Protein AF-A0A8I2KS37-F1 (afdb_monomer)

Solvent-accessible surface area (backbone atoms only — not comparable to full-atom values): 6724 Å² total; per-residue (Å²): 130,86,80,79,74,50,76,66,56,54,49,55,52,53,52,49,43,65,72,65,73,52,54,70,66,59,50,20,61,78,67,74,45,58,62,70,57,50,53,54,53,50,55,56,49,51,65,67,73,42,76,88,69,76,92,61,94,70,77,77,79,69,76,77,74,70,74,82,74,81,70,73,68,62,45,78,48,79,56,94,95,46,76,48,81,37,59,68,81,61,55,68,67,60,50,51,51,52,54,64,74,73,108

Structure (mmCIF, N/CA/C/O backbone):
data_AF-A0A8I2KS37-F1
#
_entry.id   AF-A0A8I2KS37-F1
#
loop_
_atom_site.group_PDB
_atom_site.id
_atom_site.type_symbol
_atom_site.label_atom_id
_atom_site.label_alt_id
_atom_site.label_comp_id
_atom_site.label_asym_id
_atom_site.label_entity_id
_atom_site.label_seq_id
_atom_site.pdbx_PDB_ins_code
_atom_site.Cartn_x
_atom_site.Cartn_y
_atom_site.Cartn_z
_atom_site.occupancy
_atom_site.B_iso_or_equiv
_atom_site.auth_seq_id
_atom_site.auth_comp_id
_atom_site.auth_asym_id
_atom_site.auth_atom_id
_atom_site.pdbx_PDB_model_num
ATOM 1 N N . MET A 1 1 ? 35.138 9.381 -37.027 1.00 41.75 1 MET A N 1
ATOM 2 C CA . MET A 1 1 ? 35.663 9.269 -35.646 1.00 41.75 1 MET A CA 1
ATOM 3 C C . MET A 1 1 ? 34.531 8.831 -34.726 1.00 41.75 1 MET A C 1
ATOM 5 O O . MET A 1 1 ? 33.498 9.498 -34.750 1.00 41.75 1 MET A O 1
ATOM 9 N N . PRO A 1 2 ? 34.641 7.724 -33.969 1.00 50.81 2 PRO A N 1
ATOM 10 C CA . PRO A 1 2 ? 33.586 7.340 -33.042 1.00 50.81 2 PRO A CA 1
ATOM 11 C C . PRO A 1 2 ? 33.544 8.390 -31.930 1.00 50.81 2 PRO A C 1
ATOM 13 O O . PRO A 1 2 ? 34.530 8.591 -31.224 1.00 50.81 2 PRO A O 1
ATOM 16 N N . LYS A 1 3 ? 32.427 9.114 -31.813 1.00 58.53 3 LYS A N 1
ATOM 17 C CA . LYS A 1 3 ? 32.222 10.123 -30.767 1.00 58.53 3 LYS A CA 1
ATOM 18 C C . LYS A 1 3 ? 32.211 9.406 -29.416 1.00 58.53 3 LYS A C 1
ATOM 20 O O . LYS A 1 3 ? 31.179 8.866 -29.016 1.00 58.53 3 LYS A O 1
ATOM 25 N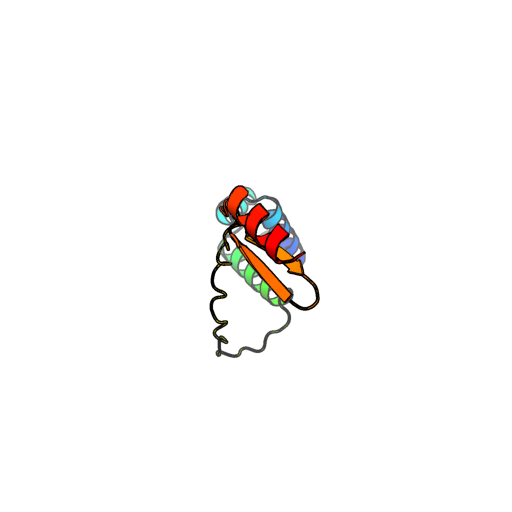 N . HIS A 1 4 ? 33.361 9.360 -28.745 1.00 62.47 4 HIS A N 1
ATOM 26 C CA . HIS A 1 4 ? 33.471 8.839 -27.389 1.00 62.47 4 HIS A CA 1
ATOM 27 C C . HIS A 1 4 ? 32.544 9.653 -26.487 1.00 62.47 4 HIS A C 1
ATOM 29 O O . HIS A 1 4 ? 32.757 10.840 -26.259 1.00 62.47 4 HIS A O 1
ATOM 35 N N . LYS A 1 5 ? 31.472 9.018 -26.013 1.00 70.62 5 LYS A N 1
ATOM 36 C CA . LYS A 1 5 ? 30.542 9.648 -25.081 1.00 70.62 5 LYS A CA 1
ATOM 37 C C . LYS A 1 5 ? 31.162 9.642 -23.691 1.00 70.62 5 LYS A C 1
ATOM 39 O O . LYS A 1 5 ? 31.468 8.579 -23.146 1.00 70.62 5 LYS A O 1
ATOM 44 N N . THR A 1 6 ? 31.341 10.825 -23.118 1.00 77.25 6 THR A N 1
ATOM 45 C CA . THR A 1 6 ? 31.853 11.003 -21.755 1.00 77.25 6 THR A CA 1
ATOM 46 C C . THR A 1 6 ? 30.880 10.410 -20.733 1.00 77.25 6 THR A C 1
ATOM 48 O O . THR A 1 6 ? 29.682 10.277 -20.987 1.00 77.25 6 THR A O 1
ATOM 51 N N . ALA A 1 7 ? 31.369 10.074 -19.539 1.00 71.62 7 ALA A N 1
ATOM 52 C CA . ALA A 1 7 ? 30.542 9.519 -18.466 1.00 71.62 7 ALA A CA 1
ATOM 53 C C . ALA A 1 7 ? 29.317 10.392 -18.109 1.00 71.62 7 ALA A C 1
ATOM 55 O O . ALA A 1 7 ? 28.263 9.840 -17.804 1.00 71.62 7 ALA A O 1
ATOM 56 N N . GLN A 1 8 ? 29.429 11.725 -18.192 1.00 76.62 8 GLN A N 1
ATOM 57 C CA . GLN A 1 8 ? 28.293 12.639 -18.007 1.00 76.62 8 GLN A CA 1
ATOM 58 C C . GLN A 1 8 ? 27.239 12.518 -19.114 1.00 76.62 8 GLN A C 1
ATOM 60 O O . GLN A 1 8 ? 26.054 12.504 -18.813 1.00 76.62 8 GLN A O 1
ATOM 65 N N . GLN A 1 9 ? 27.639 12.360 -20.380 1.00 81.94 9 GLN A N 1
ATOM 66 C CA . GLN A 1 9 ? 26.673 12.157 -21.466 1.00 81.94 9 GLN A CA 1
ATOM 67 C C . GLN A 1 9 ? 25.863 10.877 -21.265 1.00 81.94 9 GLN A C 1
ATOM 69 O O . GLN A 1 9 ? 24.656 10.870 -21.482 1.00 81.94 9 GLN A O 1
ATOM 74 N N . TRP A 1 10 ? 26.508 9.800 -20.816 1.00 85.50 10 TRP A N 1
ATOM 75 C CA . TRP A 1 10 ? 25.803 8.562 -20.493 1.00 85.50 10 TRP A CA 1
ATOM 76 C C . TRP A 1 10 ? 24.819 8.729 -19.340 1.00 85.50 10 TRP A C 1
ATOM 78 O O . TRP A 1 10 ? 23.732 8.168 -19.400 1.00 85.50 10 TRP A O 1
ATOM 88 N N . PHE A 1 11 ? 25.174 9.512 -18.322 1.00 83.12 11 PHE A N 1
ATOM 89 C CA . PHE A 1 11 ? 24.273 9.832 -17.218 1.00 83.12 11 PHE A CA 1
ATOM 90 C C . PHE A 1 11 ? 22.998 10.515 -17.723 1.00 83.12 11 PHE A C 1
ATOM 92 O O . PHE A 1 11 ? 21.899 10.027 -17.475 1.00 83.12 11 PHE A O 1
ATOM 99 N N . THR A 1 12 ? 23.159 11.573 -18.516 1.00 85.12 12 THR A N 1
ATOM 100 C CA . THR A 1 12 ? 22.043 12.312 -19.110 1.00 85.12 12 THR A CA 1
ATOM 101 C C . THR A 1 12 ? 21.169 11.423 -20.000 1.00 85.12 12 THR A C 1
ATOM 103 O O . THR A 1 12 ? 19.949 11.506 -19.927 1.00 85.12 12 THR A O 1
ATOM 106 N N . LEU A 1 13 ? 21.764 10.518 -20.784 1.00 87.06 13 LEU A N 1
ATOM 107 C CA . LEU A 1 13 ? 21.015 9.557 -21.605 1.00 87.06 13 LEU A CA 1
ATOM 108 C C . LEU A 1 13 ? 20.225 8.542 -20.766 1.00 87.06 13 LEU A C 1
ATOM 110 O O . LEU A 1 13 ? 19.117 8.175 -21.142 1.00 87.06 13 LEU A O 1
ATOM 114 N N . ILE A 1 14 ? 20.771 8.088 -19.635 1.00 87.12 14 ILE A N 1
ATOM 115 C CA . ILE A 1 14 ? 20.080 7.157 -18.728 1.00 87.12 14 ILE A CA 1
ATOM 116 C C . ILE A 1 14 ? 18.888 7.845 -18.053 1.00 87.12 14 ILE A C 1
ATOM 118 O O . ILE A 1 14 ? 17.828 7.236 -17.927 1.00 87.12 14 ILE A O 1
ATOM 122 N N . GLU A 1 15 ? 19.036 9.105 -17.638 1.00 86.94 15 GLU A N 1
ATOM 123 C CA . GLU A 1 15 ? 17.925 9.874 -17.064 1.00 86.94 15 GLU A CA 1
ATOM 124 C C . GLU A 1 15 ? 16.854 10.192 -18.110 1.00 86.94 15 GLU A C 1
ATOM 126 O O . GLU A 1 15 ? 15.671 10.007 -17.838 1.00 86.94 15 GLU A O 1
ATOM 131 N N . GLN A 1 16 ? 17.249 10.560 -19.333 1.00 86.62 16 GLN A N 1
ATOM 132 C CA . GLN A 1 1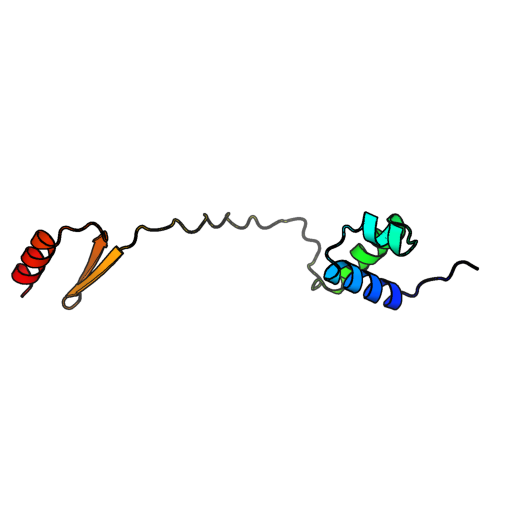6 ? 16.313 10.730 -20.446 1.00 86.62 16 GLN A CA 1
ATOM 133 C C . GLN A 1 16 ? 15.553 9.438 -20.749 1.00 86.62 16 GLN A C 1
ATOM 135 O O . GLN A 1 16 ? 14.335 9.484 -20.882 1.00 86.62 16 GLN A O 1
ATOM 140 N N . GLN A 1 17 ? 16.223 8.280 -20.789 1.00 86.38 17 GLN A N 1
ATOM 141 C CA . GLN A 1 17 ? 15.547 6.994 -20.988 1.00 86.38 17 GLN A CA 1
ATOM 142 C C . GLN A 1 17 ? 14.523 6.710 -19.882 1.00 86.38 17 GLN A C 1
ATOM 144 O O . GLN A 1 17 ? 13.424 6.250 -20.181 1.00 86.38 17 GLN A O 1
ATOM 149 N N . ALA A 1 18 ? 14.853 7.015 -18.623 1.00 84.00 18 ALA A N 1
ATOM 150 C CA . ALA A 1 18 ? 13.930 6.839 -17.503 1.00 84.00 18 ALA A CA 1
ATOM 151 C C . ALA A 1 18 ? 12.700 7.757 -17.610 1.00 84.00 18 ALA A C 1
ATOM 153 O O . ALA A 1 18 ? 11.587 7.308 -17.352 1.00 84.00 18 ALA A O 1
ATOM 154 N N . LEU A 1 19 ? 12.890 9.012 -18.028 1.00 85.06 19 LEU A N 1
ATOM 155 C CA . LEU A 1 19 ? 11.796 9.970 -18.230 1.00 85.06 19 LEU A CA 1
ATOM 156 C C . LEU A 1 19 ? 10.933 9.641 -19.452 1.00 85.06 19 LEU A C 1
ATOM 158 O O . LEU A 1 19 ? 9.739 9.917 -19.452 1.00 85.06 19 LEU A O 1
ATOM 162 N N . SER A 1 20 ? 11.529 9.047 -20.485 1.00 83.12 20 SER A N 1
ATOM 163 C CA . SER A 1 20 ? 10.833 8.755 -21.741 1.00 83.12 20 SER A CA 1
ATOM 164 C C . SER A 1 20 ? 9.856 7.581 -21.624 1.00 83.12 20 SER A C 1
ATOM 166 O O . SER A 1 20 ? 9.026 7.402 -22.507 1.00 83.12 20 SER A O 1
ATOM 168 N N . GLY A 1 21 ? 9.97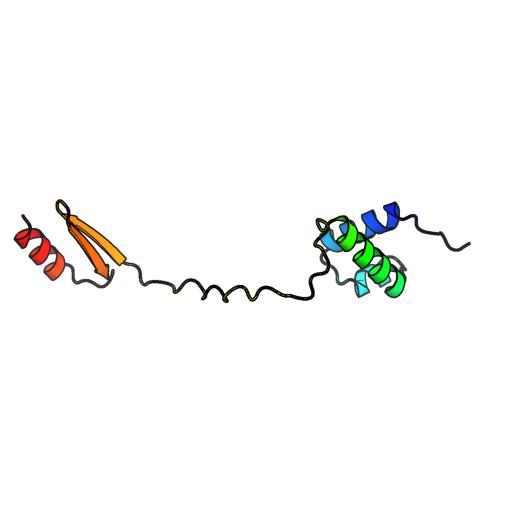8 6.732 -20.595 1.00 80.25 21 GLY A N 1
ATOM 169 C CA . GLY A 1 21 ? 9.130 5.542 -20.414 1.00 80.25 21 GLY A CA 1
ATOM 170 C C . GLY A 1 21 ? 9.320 4.439 -21.471 1.00 80.25 21 GLY A C 1
ATOM 171 O O . GLY A 1 21 ? 8.688 3.390 -21.385 1.00 80.25 21 GLY A O 1
ATOM 172 N N . LEU A 1 22 ? 10.201 4.656 -22.451 1.00 83.00 22 LEU A N 1
ATOM 173 C CA . LEU A 1 22 ? 10.530 3.725 -23.530 1.00 83.00 22 LEU A CA 1
ATOM 174 C C . LEU A 1 22 ? 11.385 2.563 -23.020 1.00 83.00 22 LEU A C 1
ATOM 176 O O . LEU A 1 22 ? 12.186 2.715 -22.089 1.00 83.00 22 LEU A O 1
ATOM 180 N N . SER A 1 23 ? 11.277 1.40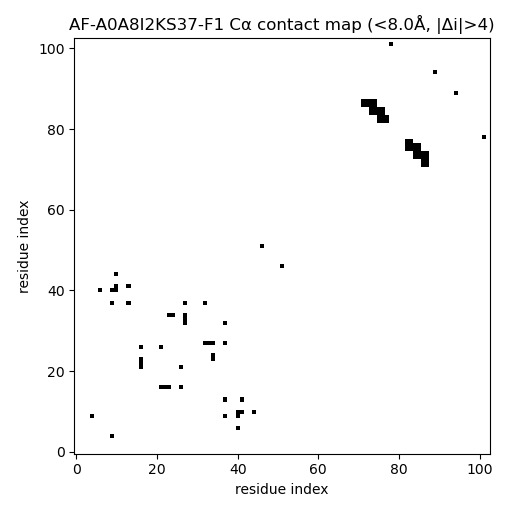4 -23.674 1.00 84.38 23 SER A N 1
ATOM 181 C CA . SER A 1 23 ? 12.168 0.283 -23.387 1.00 84.38 23 SER A CA 1
ATOM 182 C C . SER A 1 23 ? 13.622 0.656 -23.716 1.00 84.38 23 SER A C 1
ATOM 184 O O . SER A 1 23 ? 13.905 1.482 -24.585 1.00 84.38 23 SER A O 1
ATOM 186 N N . VAL A 1 24 ? 14.580 0.047 -23.011 1.00 83.56 24 VAL A N 1
ATOM 187 C CA . VAL A 1 24 ? 16.013 0.316 -23.233 1.00 83.56 24 VAL A CA 1
ATOM 188 C C . VAL A 1 24 ? 16.419 0.019 -24.676 1.00 83.56 24 VAL A C 1
ATOM 190 O O . VAL A 1 24 ? 17.257 0.724 -25.232 1.00 83.56 24 VAL A O 1
ATOM 193 N N . THR A 1 25 ? 15.839 -1.019 -25.274 1.00 84.00 25 THR A N 1
ATOM 194 C CA . THR A 1 25 ? 16.108 -1.416 -26.655 1.00 84.00 25 THR A CA 1
ATOM 195 C C . THR A 1 25 ? 15.606 -0.372 -27.640 1.00 84.00 25 THR A C 1
ATOM 197 O O . THR A 1 25 ? 16.382 0.032 -28.504 1.00 84.00 25 THR A O 1
ATOM 200 N N . ASP A 1 26 ? 14.385 0.134 -27.456 1.00 85.06 26 ASP A N 1
ATOM 201 C CA . ASP A 1 26 ? 13.804 1.151 -28.343 1.00 85.06 26 ASP A CA 1
ATOM 202 C C . ASP A 1 26 ? 14.576 2.467 -28.230 1.00 85.06 26 ASP A C 1
ATOM 204 O O . ASP A 1 26 ? 14.974 3.059 -29.233 1.00 85.06 26 ASP A O 1
ATOM 208 N N . PHE A 1 27 ? 14.916 2.868 -27.002 1.00 88.56 27 PHE A N 1
ATOM 209 C CA . PHE A 1 27 ? 15.731 4.054 -26.755 1.00 88.56 27 PHE A CA 1
ATOM 210 C C . PHE A 1 27 ? 17.130 3.935 -27.383 1.00 88.56 27 PHE A C 1
ATOM 212 O O . PHE A 1 27 ? 17.637 4.880 -27.990 1.00 88.56 27 PHE A O 1
ATOM 219 N N . CYS A 1 28 ? 17.770 2.765 -27.281 1.00 86.81 28 CYS A N 1
ATOM 220 C CA . CYS A 1 28 ? 19.074 2.541 -27.906 1.00 86.81 28 CYS A CA 1
ATOM 221 C C . CYS A 1 28 ? 18.996 2.589 -29.435 1.00 86.81 28 CYS A C 1
ATOM 223 O O . CYS A 1 28 ? 19.903 3.141 -30.058 1.00 86.81 28 CYS A O 1
ATOM 225 N N . GLN A 1 29 ? 17.926 2.065 -30.036 1.00 84.88 29 GLN A N 1
ATOM 226 C CA . GLN A 1 29 ? 17.712 2.130 -31.482 1.00 84.88 29 GLN A CA 1
ATOM 227 C C . GLN A 1 29 ? 17.509 3.574 -31.956 1.00 84.88 29 GLN A C 1
ATOM 229 O O . GLN A 1 29 ? 18.205 4.013 -32.870 1.00 84.88 29 GLN A O 1
ATOM 234 N N . GLN A 1 30 ? 16.645 4.344 -31.290 1.00 85.38 30 GLN A N 1
ATOM 235 C CA . GLN A 1 30 ? 16.362 5.739 -31.655 1.00 85.38 30 GLN A CA 1
ATOM 236 C C . GLN A 1 30 ? 17.584 6.657 -31.521 1.00 85.38 30 GLN A C 1
ATOM 238 O O . GLN A 1 30 ? 17.802 7.538 -32.349 1.00 85.38 30 GLN A O 1
ATOM 243 N N . HIS A 1 31 ? 18.412 6.440 -30.497 1.00 82.88 31 HIS A N 1
ATOM 244 C CA . HIS A 1 31 ? 19.605 7.252 -30.242 1.00 82.88 31 HIS A CA 1
ATOM 245 C C . HIS A 1 31 ? 20.886 6.678 -30.875 1.00 82.88 31 HIS A C 1
ATOM 247 O O . HIS A 1 31 ? 21.983 7.190 -30.618 1.00 82.88 31 HIS A O 1
ATOM 253 N N . ASN A 1 32 ? 20.762 5.624 -31.694 1.00 81.50 32 ASN A N 1
ATOM 254 C CA . ASN A 1 32 ? 21.861 4.924 -32.362 1.00 81.50 32 ASN A CA 1
ATOM 255 C C . ASN A 1 32 ? 22.990 4.526 -31.383 1.00 81.50 32 ASN A C 1
ATOM 257 O O . ASN A 1 32 ? 24.185 4.741 -31.626 1.00 81.50 32 ASN A O 1
ATOM 261 N N . LEU A 1 33 ? 22.590 3.996 -30.225 1.00 83.94 33 LEU A N 1
ATOM 262 C CA . LEU A 1 33 ? 23.460 3.556 -29.140 1.00 83.94 33 LEU A CA 1
ATOM 263 C C . LEU A 1 33 ? 23.617 2.038 -29.168 1.00 83.94 33 LEU A C 1
ATOM 265 O O . LEU A 1 33 ? 22.676 1.296 -29.430 1.00 83.94 33 LEU A O 1
ATOM 269 N N . SER A 1 34 ? 24.806 1.558 -28.801 1.00 84.31 34 SER A N 1
ATOM 270 C CA . SER A 1 34 ? 24.979 0.134 -28.529 1.00 84.31 34 SER A CA 1
ATOM 271 C C . SER A 1 34 ? 24.293 -0.232 -27.216 1.00 84.31 34 SER A C 1
ATOM 273 O O . SER A 1 34 ? 24.667 0.271 -26.150 1.00 84.31 34 SER A O 1
ATOM 275 N N . THR A 1 35 ? 23.358 -1.176 -27.281 1.00 83.62 35 THR A N 1
ATOM 276 C CA . THR A 1 35 ? 22.652 -1.736 -26.122 1.00 83.62 35 THR A CA 1
ATOM 277 C C . THR A 1 35 ? 23.628 -2.258 -25.059 1.00 83.62 35 THR A C 1
ATOM 279 O O . THR A 1 35 ? 23.437 -2.037 -23.863 1.00 83.62 35 THR A O 1
ATOM 282 N N . LYS A 1 36 ? 24.742 -2.873 -25.485 1.00 83.75 36 LYS A N 1
ATOM 283 C CA . LYS A 1 36 ? 25.794 -3.386 -24.590 1.00 83.75 36 LYS A CA 1
ATOM 284 C C . LYS A 1 36 ? 26.467 -2.263 -23.797 1.00 83.75 36 LYS A C 1
ATOM 286 O O . LYS A 1 36 ? 26.637 -2.374 -22.583 1.00 83.75 36 LYS A O 1
ATOM 291 N N . SER A 1 37 ? 26.821 -1.168 -24.471 1.00 82.88 37 SER A N 1
ATOM 292 C CA . SER A 1 37 ? 27.399 0.011 -23.818 1.00 82.88 37 SER A CA 1
ATOM 293 C C . SER A 1 37 ? 26.394 0.667 -22.874 1.00 82.88 37 SER A C 1
ATOM 295 O O . SER A 1 37 ? 26.756 1.025 -21.753 1.00 82.88 37 SER A O 1
ATOM 297 N N . PHE A 1 38 ? 25.126 0.760 -23.276 1.00 85.94 38 PHE A N 1
ATOM 298 C CA . PHE A 1 38 ? 24.076 1.337 -22.441 1.00 85.94 38 PHE A CA 1
ATOM 299 C C . PHE A 1 38 ? 23.899 0.565 -21.125 1.00 85.94 38 PHE A C 1
ATOM 301 O O . PHE A 1 38 ? 23.946 1.170 -20.053 1.00 85.94 38 PHE A O 1
ATOM 308 N N . TYR A 1 39 ? 23.792 -0.768 -21.171 1.00 86.31 39 TYR A N 1
ATOM 309 C CA . TYR A 1 39 ? 23.694 -1.585 -19.955 1.00 86.31 39 TYR A CA 1
ATOM 310 C C . TYR A 1 39 ? 24.928 -1.460 -19.054 1.00 86.31 39 TYR A C 1
ATOM 312 O O . TYR A 1 39 ? 24.783 -1.344 -17.835 1.00 86.31 39 TYR A O 1
ATOM 320 N N . TYR A 1 40 ? 26.132 -1.408 -19.632 1.00 85.31 40 TYR A N 1
ATOM 321 C CA . TYR A 1 40 ? 27.368 -1.201 -18.873 1.00 85.31 40 TYR A CA 1
ATOM 322 C C . TYR A 1 40 ? 27.357 0.127 -18.097 1.00 85.31 40 TYR A C 1
ATOM 324 O O . TYR A 1 40 ? 27.622 0.165 -16.890 1.00 85.31 40 TYR A O 1
ATOM 332 N N . HIS A 1 41 ? 26.999 1.225 -18.766 1.00 82.81 41 HIS A N 1
ATOM 333 C CA . HIS A 1 41 ? 26.934 2.542 -18.136 1.00 82.81 41 HIS A CA 1
ATOM 334 C C . HIS A 1 41 ? 25.779 2.659 -17.133 1.00 82.81 41 HIS A C 1
ATOM 336 O O . HIS A 1 41 ? 25.962 3.264 -16.074 1.00 82.81 41 HIS A O 1
ATOM 342 N N . ARG A 1 42 ? 24.633 2.022 -17.401 1.00 83.19 42 ARG A N 1
ATOM 343 C CA . ARG A 1 42 ? 23.493 1.958 -16.477 1.00 83.19 42 ARG A CA 1
ATOM 344 C C . ARG A 1 42 ? 23.841 1.218 -15.187 1.00 83.19 42 ARG A C 1
ATOM 346 O O . ARG A 1 42 ? 23.570 1.732 -14.103 1.00 83.19 42 ARG A O 1
ATOM 353 N N . ALA A 1 43 ? 24.505 0.068 -15.276 1.00 82.06 43 ALA A N 1
ATOM 354 C CA . ALA A 1 43 ? 24.973 -0.663 -14.098 1.00 82.06 43 ALA A CA 1
ATOM 355 C C . ALA A 1 43 ? 25.944 0.187 -13.258 1.00 82.06 43 ALA A C 1
ATOM 357 O O . ALA A 1 43 ? 25.800 0.288 -12.038 1.00 82.06 43 ALA A O 1
ATOM 358 N N . LYS A 1 44 ? 26.889 0.875 -13.913 1.00 80.19 44 LYS A N 1
ATOM 359 C CA . LYS A 1 44 ? 27.838 1.785 -13.252 1.00 80.19 44 LYS A CA 1
ATOM 360 C C . LYS A 1 44 ? 27.146 2.989 -12.601 1.00 80.19 44 LYS A C 1
ATOM 362 O O . LYS A 1 44 ? 27.578 3.435 -11.542 1.00 80.19 44 LYS A O 1
ATOM 367 N N . HIS A 1 45 ? 26.081 3.501 -13.212 1.00 75.12 45 HIS A N 1
ATOM 368 C CA . HIS A 1 45 ? 25.263 4.584 -12.671 1.00 75.12 45 HIS A CA 1
ATOM 369 C C . HIS A 1 45 ? 24.514 4.163 -11.396 1.00 75.12 45 HIS A C 1
ATOM 371 O O . HIS A 1 45 ? 24.608 4.852 -10.380 1.00 75.12 45 HIS A O 1
ATOM 377 N N . HIS A 1 46 ? 23.862 2.996 -11.396 1.00 69.12 46 HIS A N 1
ATOM 378 C CA . HIS A 1 46 ? 23.199 2.468 -10.196 1.00 69.12 46 HIS A CA 1
ATOM 379 C C . HIS A 1 46 ? 24.188 2.177 -9.061 1.00 69.12 46 HIS A C 1
ATOM 381 O O . HIS A 1 46 ? 23.885 2.456 -7.905 1.00 69.12 46 HIS A O 1
ATOM 387 N N . LYS A 1 47 ? 25.403 1.716 -9.383 1.00 66.38 47 LYS A N 1
ATOM 388 C CA . LYS A 1 47 ? 26.473 1.497 -8.396 1.00 66.38 47 LYS A CA 1
ATOM 389 C C . LYS A 1 47 ? 26.961 2.789 -7.720 1.00 66.38 47 LYS A C 1
ATOM 391 O O . LYS A 1 47 ? 27.508 2.714 -6.629 1.00 66.38 47 LYS A O 1
ATOM 396 N N . LYS A 1 48 ? 26.777 3.952 -8.362 1.00 62.28 48 LYS A N 1
ATOM 397 C CA . LYS A 1 48 ? 27.107 5.278 -7.806 1.00 62.28 48 LYS A CA 1
ATOM 398 C C . LYS A 1 48 ? 25.965 5.908 -7.001 1.00 62.28 48 LYS A C 1
ATOM 400 O O . LYS A 1 48 ? 26.248 6.649 -6.071 1.00 62.28 48 LYS A O 1
ATOM 405 N N . LYS A 1 49 ? 24.700 5.660 -7.379 1.00 56.91 49 LYS A N 1
ATOM 406 C CA . LYS A 1 49 ? 23.513 6.173 -6.660 1.00 56.91 49 LYS A CA 1
ATOM 407 C C . LYS A 1 49 ? 23.099 5.289 -5.475 1.00 56.91 49 LYS A C 1
ATOM 409 O O . LYS A 1 49 ? 22.387 5.760 -4.596 1.00 56.91 49 LYS A O 1
ATOM 414 N N . ALA A 1 50 ? 23.523 4.026 -5.432 1.00 49.78 50 ALA A N 1
ATOM 415 C CA . ALA A 1 50 ? 23.335 3.194 -4.253 1.00 49.78 50 ALA A CA 1
ATOM 416 C C . ALA A 1 50 ? 24.314 3.639 -3.147 1.00 49.78 50 ALA A C 1
ATOM 418 O O . ALA A 1 50 ? 25.515 3.712 -3.427 1.00 49.78 50 ALA A O 1
ATOM 419 N N . PRO A 1 51 ? 23.862 3.896 -1.902 1.00 46.56 51 PRO A N 1
ATOM 420 C CA . PRO A 1 51 ? 24.785 3.940 -0.773 1.00 46.56 51 PRO A CA 1
ATOM 421 C C . PRO A 1 51 ? 25.574 2.629 -0.784 1.00 46.56 51 PRO A C 1
ATOM 423 O O . PRO A 1 51 ? 24.988 1.575 -1.042 1.00 46.56 51 PRO A O 1
ATOM 426 N N . GLN A 1 52 ? 26.895 2.703 -0.594 1.00 49.19 52 GLN A N 1
ATOM 427 C CA . GLN A 1 52 ? 27.786 1.543 -0.592 1.00 49.19 52 GLN A CA 1
ATOM 428 C C . GLN A 1 52 ? 27.280 0.513 0.428 1.00 49.19 52 GLN A C 1
ATOM 430 O O . GLN A 1 52 ? 27.636 0.558 1.601 1.00 49.19 52 GLN A O 1
ATOM 435 N N . LYS A 1 53 ? 26.426 -0.418 -0.003 1.00 48.47 53 LYS A N 1
ATOM 436 C CA . LYS A 1 53 ? 26.111 -1.597 0.789 1.00 48.47 53 LYS A CA 1
ATOM 437 C C . LYS A 1 53 ? 27.344 -2.493 0.711 1.00 48.47 53 LYS A C 1
ATOM 439 O O . LYS A 1 53 ? 27.753 -2.826 -0.407 1.00 48.47 53 LYS A O 1
ATOM 444 N N . PRO A 1 54 ? 27.957 -2.867 1.846 1.00 49.47 54 PRO A N 1
ATOM 445 C CA . PRO A 1 54 ? 28.980 -3.896 1.830 1.00 49.47 54 PRO A CA 1
ATOM 446 C C . PRO A 1 54 ? 28.394 -5.143 1.164 1.00 49.47 54 PRO A C 1
ATOM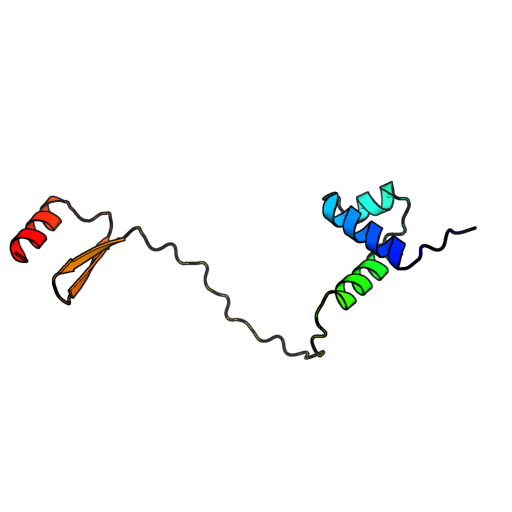 448 O O . PRO A 1 54 ? 27.226 -5.479 1.374 1.00 49.47 54 PRO A O 1
ATOM 451 N N . GLN A 1 55 ? 29.197 -5.789 0.316 1.00 54.53 55 GLN A N 1
ATOM 452 C CA . GLN A 1 55 ? 28.891 -7.095 -0.260 1.00 54.53 55 GLN A CA 1
ATOM 453 C C . GLN A 1 55 ? 28.789 -8.116 0.875 1.00 54.53 55 GLN A C 1
ATOM 455 O O . GLN A 1 55 ? 29.746 -8.811 1.189 1.00 54.53 55 GLN A O 1
ATOM 460 N N . SER A 1 56 ? 27.627 -8.188 1.506 1.00 52.22 56 SER A N 1
ATOM 461 C CA . SER A 1 56 ? 27.229 -9.335 2.297 1.00 52.22 56 SER A CA 1
ATOM 462 C C . SER A 1 56 ? 26.337 -10.185 1.406 1.00 52.22 56 SER A C 1
ATOM 464 O O . SER A 1 56 ? 25.284 -9.737 0.956 1.00 52.22 56 SER A O 1
ATOM 466 N N . SER A 1 57 ? 26.777 -11.407 1.127 1.00 58.03 57 SER A N 1
ATOM 467 C CA . SER A 1 57 ? 25.993 -12.467 0.485 1.00 58.03 57 SER A CA 1
ATOM 468 C C . SER A 1 57 ? 24.845 -12.979 1.367 1.00 58.03 57 SER A C 1
ATOM 470 O O . SER A 1 57 ? 24.140 -13.905 0.976 1.00 58.03 57 SER A O 1
ATOM 472 N N . PHE A 1 58 ? 24.611 -12.363 2.528 1.00 57.38 58 PHE A N 1
ATOM 473 C CA . PHE A 1 58 ? 23.444 -12.618 3.355 1.00 57.38 58 PHE A CA 1
ATOM 474 C C . PHE A 1 58 ? 22.322 -11.661 2.966 1.00 57.38 58 PHE A C 1
ATOM 476 O O . PHE A 1 58 ? 22.294 -10.491 3.355 1.00 57.38 58 PHE A O 1
ATOM 483 N N . VAL A 1 59 ? 21.368 -12.174 2.193 1.00 58.41 59 VAL A N 1
ATOM 484 C CA . VAL A 1 59 ? 20.059 -11.537 2.071 1.00 58.41 59 VAL A CA 1
ATOM 485 C C . VAL A 1 59 ? 19.339 -11.796 3.389 1.00 58.41 59 VAL A C 1
ATOM 487 O O . VAL A 1 59 ? 18.982 -12.931 3.692 1.00 58.41 59 VAL A O 1
ATOM 490 N N . VAL A 1 60 ? 19.152 -10.753 4.199 1.00 62.38 60 VAL A N 1
ATOM 491 C CA . VAL A 1 60 ? 18.223 -10.816 5.330 1.00 62.38 60 VAL A CA 1
ATOM 492 C C . VAL A 1 60 ? 16.847 -11.088 4.732 1.00 62.38 60 VAL A C 1
ATOM 494 O O . VAL A 1 60 ? 16.325 -10.260 3.984 1.00 62.38 60 VAL A O 1
ATOM 497 N N . ALA A 1 61 ? 16.287 -12.266 5.008 1.00 58.50 61 ALA A N 1
ATOM 498 C CA . ALA A 1 61 ? 14.909 -12.567 4.665 1.00 58.50 61 ALA A CA 1
ATOM 499 C C . ALA A 1 61 ? 14.026 -11.596 5.454 1.00 58.50 61 ALA A C 1
ATOM 501 O O . ALA A 1 61 ? 13.803 -11.769 6.650 1.00 58.50 61 ALA A O 1
ATOM 502 N N . HIS A 1 62 ? 13.570 -10.532 4.796 1.00 63.59 62 HIS A N 1
ATOM 503 C CA . HIS A 1 62 ? 12.470 -9.752 5.331 1.00 63.59 62 HIS A CA 1
ATOM 504 C C . HIS A 1 62 ? 11.262 -10.688 5.344 1.00 63.59 62 HIS A C 1
ATOM 506 O O . HIS A 1 62 ? 10.947 -11.246 4.286 1.00 63.59 62 HIS A O 1
ATOM 512 N N . PRO A 1 63 ? 10.601 -10.898 6.499 1.00 60.06 63 PRO A N 1
ATOM 513 C CA . PRO A 1 63 ? 9.311 -11.564 6.512 1.00 60.06 63 PRO A CA 1
ATOM 514 C C . PRO A 1 63 ? 8.461 -10.878 5.451 1.00 60.06 63 PRO A C 1
ATOM 516 O O . PRO A 1 63 ? 8.394 -9.645 5.433 1.00 60.06 63 PRO A O 1
ATOM 519 N N . ALA A 1 64 ? 7.892 -11.652 4.527 1.00 58.81 64 ALA A N 1
ATOM 520 C CA . ALA A 1 64 ? 6.911 -11.119 3.603 1.00 58.81 64 ALA A CA 1
ATOM 521 C C . ALA A 1 64 ? 5.849 -10.455 4.476 1.00 58.81 64 ALA A C 1
ATOM 523 O O . ALA A 1 64 ? 5.157 -11.151 5.216 1.00 58.81 64 ALA A O 1
ATOM 524 N N . VAL A 1 65 ? 5.805 -9.118 4.475 1.00 64.94 65 VAL A N 1
ATOM 525 C CA . VAL A 1 65 ? 4.732 -8.382 5.134 1.00 64.94 65 VAL A CA 1
ATOM 526 C C . VAL A 1 65 ? 3.477 -8.923 4.465 1.00 64.94 65 VAL A C 1
ATOM 528 O O . VAL A 1 65 ? 3.350 -8.751 3.246 1.00 64.94 65 VAL A O 1
ATOM 531 N N . PRO A 1 66 ? 2.617 -9.662 5.189 1.00 66.31 66 PRO A N 1
ATOM 532 C CA . PRO A 1 66 ? 1.386 -10.149 4.601 1.00 66.31 66 PRO A CA 1
ATOM 533 C C . PRO A 1 66 ? 0.677 -8.935 3.997 1.00 66.31 66 PRO A C 1
ATOM 535 O O . PRO A 1 66 ? 0.724 -7.863 4.615 1.00 66.31 66 PRO A O 1
ATOM 538 N N . PRO A 1 67 ? 0.072 -9.049 2.800 1.00 66.62 67 PRO A N 1
ATOM 539 C CA . PRO A 1 67 ? -0.742 -7.961 2.274 1.00 66.62 67 PRO A CA 1
ATOM 540 C C . PRO A 1 67 ? -1.683 -7.503 3.392 1.00 66.62 67 PRO A C 1
ATOM 542 O O . PRO A 1 67 ? -2.175 -8.370 4.124 1.00 66.62 67 PRO A O 1
ATOM 545 N N . PRO A 1 68 ? -1.876 -6.183 3.587 1.00 63.00 68 PRO A N 1
ATOM 546 C CA . PRO A 1 68 ? -2.731 -5.684 4.649 1.00 63.00 68 PRO A CA 1
ATOM 547 C C . PRO A 1 68 ? -4.063 -6.400 4.506 1.00 63.00 68 PRO A C 1
ATOM 549 O O . PRO A 1 68 ? -4.756 -6.244 3.501 1.00 63.00 68 PRO A O 1
ATOM 552 N N . ILE A 1 69 ? -4.352 -7.273 5.469 1.00 63.88 69 ILE A N 1
ATOM 553 C CA . ILE A 1 69 ? -5.593 -8.024 5.509 1.00 63.88 69 ILE A CA 1
ATOM 554 C C . ILE A 1 69 ? -6.651 -6.930 5.541 1.00 63.88 69 ILE A C 1
ATOM 556 O O . ILE A 1 69 ? -6.680 -6.159 6.501 1.00 63.88 69 ILE A O 1
ATOM 560 N N . SER A 1 70 ? -7.422 -6.769 4.463 1.00 65.38 70 SER A N 1
ATOM 561 C CA . SER A 1 70 ? -8.491 -5.778 4.405 1.00 65.38 70 SER A CA 1
ATOM 562 C C . SER A 1 70 ? -9.505 -6.162 5.472 1.00 65.38 70 SER A C 1
ATOM 564 O O . SER A 1 70 ? -10.364 -7.013 5.254 1.00 65.38 70 SER A O 1
ATOM 566 N N . GLN A 1 71 ? -9.332 -5.612 6.671 1.00 66.50 71 GLN A N 1
ATOM 567 C CA . GLN A 1 71 ? -10.240 -5.852 7.773 1.00 66.50 71 GLN A CA 1
ATOM 568 C C . GLN A 1 71 ? -11.598 -5.280 7.359 1.00 66.50 71 GLN A C 1
ATOM 570 O O . GLN A 1 71 ? -11.646 -4.166 6.825 1.00 66.50 71 GLN A O 1
ATOM 575 N N . PRO A 1 72 ? -12.698 -6.027 7.554 1.00 70.38 72 PRO A N 1
ATOM 576 C CA . PRO A 1 72 ? -14.018 -5.514 7.237 1.00 70.38 72 PRO A CA 1
ATOM 577 C C . PRO A 1 72 ? -14.263 -4.219 8.025 1.00 70.38 72 PRO A C 1
ATOM 579 O O . PRO A 1 72 ? -13.777 -4.099 9.159 1.00 70.38 72 PRO A O 1
ATOM 582 N N . PRO A 1 73 ? -14.994 -3.248 7.444 1.00 73.38 73 PRO A N 1
ATOM 583 C CA . PRO A 1 73 ? -15.296 -1.997 8.118 1.00 73.38 73 PRO A CA 1
ATOM 584 C C . PRO A 1 73 ? -15.954 -2.304 9.460 1.00 73.38 73 PRO A C 1
ATOM 586 O O . PRO A 1 73 ? -16.965 -3.008 9.532 1.00 73.38 73 PRO A O 1
ATOM 589 N N . GLN A 1 74 ? -15.328 -1.813 10.521 1.00 83.81 74 GLN A N 1
ATOM 590 C CA . GLN A 1 74 ? -15.714 -2.047 11.902 1.00 83.81 74 GLN A CA 1
ATOM 591 C C . GLN A 1 74 ? -16.002 -0.705 12.567 1.00 83.81 74 GLN A C 1
ATOM 593 O O . GLN A 1 74 ? -15.281 0.274 12.372 1.00 83.81 74 GLN A O 1
ATOM 598 N N . CYS A 1 75 ? -17.087 -0.658 13.327 1.00 81.88 75 CYS A N 1
ATOM 599 C CA . CYS A 1 75 ? -17.490 0.482 14.128 1.00 81.88 75 CYS A CA 1
ATOM 600 C C . CYS A 1 75 ? -16.972 0.289 15.554 1.00 81.88 75 CYS A C 1
ATOM 602 O O . CYS A 1 75 ? -17.054 -0.803 16.114 1.00 81.88 75 CYS A O 1
ATOM 604 N N . GLN A 1 76 ? -16.442 1.351 16.153 1.00 88.56 76 GLN A N 1
ATOM 605 C CA . GLN A 1 76 ? -15.922 1.321 17.516 1.00 88.56 76 GLN A CA 1
ATOM 606 C C . GLN A 1 76 ? -16.898 2.022 18.461 1.00 88.56 76 GLN A C 1
ATOM 608 O O . GLN A 1 76 ? -17.182 3.207 18.292 1.00 88.56 76 GLN A O 1
ATOM 613 N N . LEU A 1 77 ? -17.368 1.305 19.480 1.00 85.44 77 LEU A N 1
ATOM 614 C CA . LEU A 1 77 ? -18.157 1.850 20.580 1.00 85.44 77 LEU A CA 1
ATOM 615 C C . LEU A 1 77 ? -17.260 2.013 21.810 1.00 85.44 77 LEU A C 1
ATOM 617 O O . LEU A 1 77 ? -16.597 1.065 22.233 1.00 85.44 77 LEU A O 1
ATOM 621 N N . LYS A 1 78 ? -17.240 3.212 22.392 1.00 88.88 78 LYS A N 1
ATOM 622 C CA . LYS A 1 78 ? -16.506 3.508 23.628 1.00 88.88 78 LYS A CA 1
ATOM 623 C C . LYS A 1 78 ? -17.490 3.813 24.751 1.00 88.88 78 LYS A C 1
ATOM 625 O O . LYS A 1 78 ? -18.345 4.677 24.584 1.00 88.88 78 LYS A O 1
ATOM 630 N N . HIS A 1 79 ? -17.342 3.130 25.884 1.00 86.19 79 HIS A N 1
ATOM 631 C CA . HIS A 1 79 ? -18.134 3.361 27.090 1.00 86.19 79 HIS A CA 1
ATOM 632 C C . HIS A 1 79 ? -17.242 3.265 28.337 1.00 86.19 79 HIS A C 1
ATOM 634 O O . HIS A 1 79 ? -16.744 2.189 28.679 1.00 86.19 79 HIS A O 1
ATOM 640 N N . GLY A 1 80 ? -16.995 4.402 28.995 1.00 84.44 80 GLY A N 1
ATOM 641 C CA . GLY A 1 80 ? -16.019 4.505 30.084 1.00 84.44 80 GLY A CA 1
ATOM 642 C C . GLY A 1 80 ? -14.627 4.035 29.644 1.00 84.44 80 GLY A C 1
ATOM 643 O O . GLY A 1 80 ? -14.078 4.538 28.667 1.00 84.44 80 GLY A O 1
ATOM 644 N N . GLN A 1 81 ? -14.091 3.029 30.341 1.00 87.38 81 GLN A N 1
ATOM 645 C CA . GLN A 1 81 ? -12.799 2.396 30.033 1.00 87.38 81 GLN A CA 1
ATOM 646 C C . GLN A 1 81 ? -12.909 1.225 29.040 1.00 87.38 81 GLN A C 1
ATOM 648 O O . GLN A 1 81 ? -11.898 0.623 28.682 1.00 87.38 81 GLN A O 1
ATOM 653 N N . SER A 1 82 ? -14.123 0.878 28.601 1.00 83.81 82 SER A N 1
ATOM 654 C CA . SER A 1 82 ? -14.362 -0.250 27.701 1.00 83.81 82 SER A CA 1
ATOM 655 C C . SER A 1 82 ? -14.465 0.212 26.253 1.00 83.81 82 SER A C 1
ATOM 657 O O . SER A 1 82 ? -15.121 1.204 25.932 1.00 83.81 82 SER A O 1
ATOM 659 N N . THR A 1 83 ? -13.822 -0.539 25.363 1.00 89.38 83 THR A N 1
ATOM 660 C CA . THR A 1 83 ? -13.920 -0.368 23.913 1.00 89.38 83 THR A CA 1
ATOM 661 C C . THR A 1 83 ? -14.439 -1.659 23.306 1.00 89.38 83 THR A C 1
ATOM 663 O O . THR A 1 83 ? -13.844 -2.715 23.504 1.00 89.38 83 THR A O 1
ATOM 666 N N . VAL A 1 84 ? -15.515 -1.560 22.534 1.00 88.06 84 VAL A N 1
ATOM 667 C CA . VAL A 1 84 ? -16.094 -2.676 21.787 1.00 88.06 84 VAL A CA 1
ATOM 668 C C . VAL A 1 84 ? -15.956 -2.387 20.298 1.00 88.06 84 VAL A C 1
ATOM 670 O O . VAL A 1 84 ? -16.275 -1.293 19.834 1.00 88.06 84 VAL A O 1
ATOM 673 N N . LEU A 1 85 ? -15.462 -3.370 19.549 1.00 89.19 85 LEU A N 1
ATOM 674 C CA . LEU A 1 85 ? -15.402 -3.336 18.091 1.00 89.19 85 LEU A CA 1
ATOM 675 C C . LEU A 1 85 ? -16.561 -4.160 17.546 1.00 89.19 85 LEU A C 1
ATOM 677 O O . LEU A 1 85 ? -16.735 -5.318 17.921 1.00 89.19 85 LEU A O 1
ATOM 681 N N . LEU A 1 86 ? -17.351 -3.550 16.675 1.00 86.62 86 LEU A N 1
ATOM 682 C CA . LEU A 1 86 ? -18.528 -4.154 16.074 1.00 86.62 86 LEU A CA 1
ATOM 683 C C . LEU A 1 86 ? -18.366 -4.190 14.554 1.00 86.62 86 LEU A C 1
ATOM 685 O O . LEU A 1 86 ? -17.869 -3.224 13.973 1.00 86.62 86 LEU A O 1
ATOM 689 N N . PRO A 1 87 ? -18.799 -5.256 13.872 1.00 86.56 87 PRO A N 1
ATOM 690 C CA . PRO A 1 87 ? -18.904 -5.246 12.420 1.00 86.56 87 PRO A CA 1
ATOM 691 C C . PRO A 1 87 ? -19.860 -4.143 11.951 1.00 86.56 87 PRO A C 1
ATOM 693 O O . PRO A 1 87 ? -20.884 -3.888 12.584 1.00 86.56 87 PRO A O 1
ATOM 696 N N . SER A 1 88 ? -19.591 -3.537 10.797 1.00 80.06 88 SER A N 1
ATOM 697 C CA . SER A 1 88 ? -20.530 -2.602 10.143 1.00 80.06 88 SER A CA 1
ATOM 698 C C . SER A 1 88 ? -21.871 -3.238 9.748 1.00 80.06 88 SER A C 1
ATOM 700 O O . SER A 1 88 ? -22.825 -2.522 9.467 1.00 80.06 88 SER A O 1
ATOM 702 N N . THR A 1 89 ? -21.967 -4.569 9.761 1.00 85.56 89 THR A N 1
ATOM 703 C CA . THR A 1 89 ? 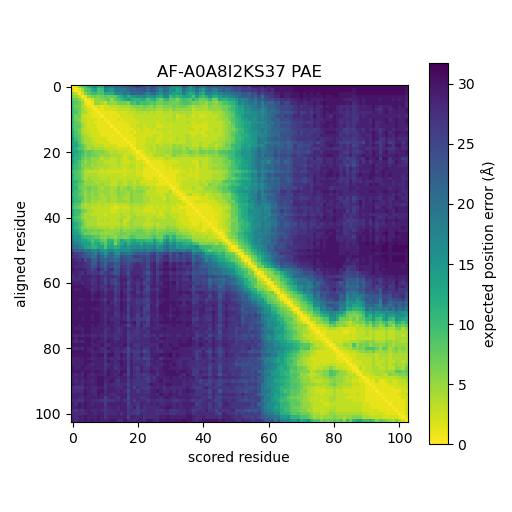-23.201 -5.333 9.526 1.00 85.56 89 THR A CA 1
ATOM 704 C C . THR A 1 89 ? -24.045 -5.543 10.787 1.00 85.56 89 THR A C 1
ATOM 706 O O . THR A 1 89 ? -25.013 -6.300 10.750 1.00 85.56 89 THR A O 1
ATOM 709 N N . THR A 1 90 ? -23.674 -4.930 11.914 1.00 86.75 90 THR A N 1
ATOM 710 C CA . THR A 1 90 ? -24.425 -5.059 13.170 1.00 86.75 90 THR A CA 1
ATOM 711 C C . THR A 1 90 ? -25.830 -4.478 13.017 1.00 86.75 90 THR A C 1
ATOM 713 O O . THR A 1 90 ? -25.993 -3.352 12.551 1.00 86.75 90 THR A O 1
ATOM 716 N N . ASP A 1 91 ? -26.840 -5.241 13.437 1.00 90.56 91 ASP A N 1
ATOM 717 C CA . ASP A 1 91 ? -28.237 -4.814 13.392 1.00 90.56 91 ASP A CA 1
ATOM 718 C C . ASP A 1 91 ? -28.485 -3.559 14.250 1.00 90.56 91 ASP A C 1
ATOM 720 O O . ASP A 1 91 ? -28.028 -3.452 15.393 1.00 90.56 91 ASP A O 1
ATOM 724 N N . ALA A 1 92 ? -29.240 -2.607 13.697 1.00 89.25 92 ALA A N 1
ATOM 725 C CA . ALA A 1 92 ? -29.489 -1.319 14.335 1.00 89.25 92 ALA A CA 1
ATOM 726 C C . ALA A 1 92 ? -30.378 -1.437 15.583 1.00 89.25 92 ALA A C 1
ATOM 728 O O . ALA A 1 92 ? -30.178 -0.690 16.545 1.00 89.25 92 ALA A O 1
ATOM 729 N N . GLN A 1 93 ? -31.341 -2.367 15.605 1.00 92.88 93 GLN A N 1
ATOM 730 C CA . GLN A 1 93 ? -32.203 -2.566 16.773 1.00 92.88 93 GLN A CA 1
ATOM 731 C C . GLN A 1 93 ? -31.437 -3.225 17.916 1.00 92.88 93 GLN A C 1
ATOM 733 O O . GLN A 1 93 ? -31.576 -2.810 19.069 1.00 92.88 93 GLN A O 1
ATOM 738 N N . TRP A 1 94 ? -30.591 -4.205 17.601 1.00 92.88 94 TRP A N 1
ATOM 739 C CA . TRP A 1 94 ? -29.688 -4.821 18.564 1.00 92.88 94 TRP A CA 1
ATOM 740 C C . TRP A 1 94 ? -28.702 -3.799 19.133 1.00 92.88 94 TRP A C 1
ATOM 742 O O . TRP A 1 94 ? -28.541 -3.719 20.351 1.00 92.88 94 TRP A O 1
ATOM 752 N N . LEU A 1 95 ? -28.107 -2.955 18.282 1.00 90.94 9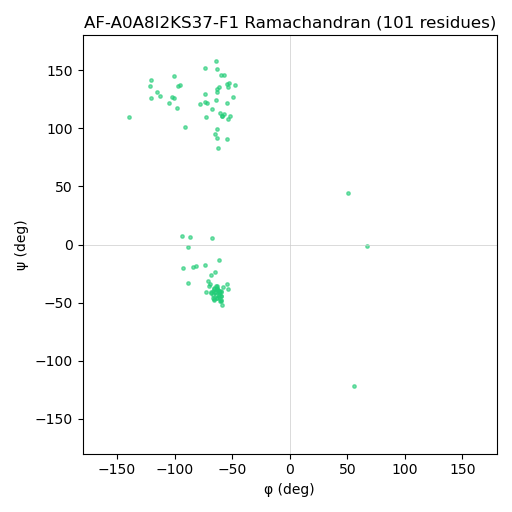5 LE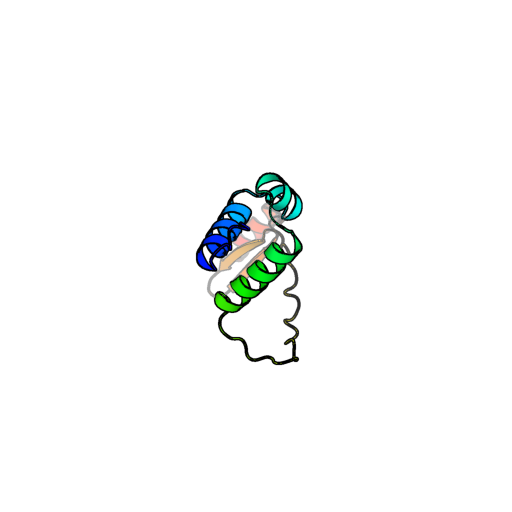U A N 1
ATOM 753 C CA . LEU A 1 95 ? -27.203 -1.895 18.730 1.00 90.94 95 LEU A CA 1
ATOM 754 C C . LEU A 1 95 ? -27.922 -0.900 19.651 1.00 90.94 95 LEU A C 1
ATOM 756 O O . LEU A 1 95 ? -27.397 -0.550 20.704 1.00 90.94 95 LEU A O 1
ATOM 760 N N . ALA A 1 96 ? -29.145 -0.487 19.310 1.00 90.44 96 ALA A N 1
ATOM 761 C CA . ALA A 1 96 ? -29.951 0.379 20.169 1.00 90.44 96 ALA A CA 1
ATOM 762 C C . ALA A 1 96 ? -30.306 -0.294 21.507 1.00 90.44 96 ALA A C 1
ATOM 764 O O . ALA A 1 96 ? -30.293 0.357 22.551 1.00 90.44 96 ALA A O 1
ATOM 765 N N . ALA A 1 97 ? -30.603 -1.597 21.505 1.00 92.94 97 ALA A N 1
ATOM 766 C CA . ALA A 1 97 ? -30.840 -2.357 22.729 1.00 92.94 97 ALA A CA 1
ATOM 767 C C . ALA A 1 97 ? -29.588 -2.424 23.614 1.00 92.94 97 ALA A C 1
ATOM 769 O O . ALA A 1 97 ? -29.698 -2.181 24.814 1.00 92.94 97 ALA A O 1
ATOM 770 N N . LEU A 1 98 ? -28.415 -2.668 23.024 1.00 89.69 98 LEU A N 1
ATOM 771 C CA . LEU A 1 98 ? -27.131 -2.648 23.723 1.00 89.69 98 LEU A CA 1
ATOM 772 C C . LEU A 1 98 ? -26.860 -1.274 24.347 1.00 89.69 98 LEU A C 1
ATOM 774 O O . LEU A 1 98 ? -26.526 -1.196 25.523 1.00 89.69 98 LEU A O 1
ATOM 778 N N . LEU A 1 99 ? -27.042 -0.189 23.589 1.00 89.56 99 LEU A N 1
ATOM 779 C CA . LEU A 1 99 ? -26.810 1.170 24.086 1.00 89.56 99 LEU A CA 1
ATOM 780 C C . LEU A 1 99 ? -27.728 1.525 25.262 1.00 89.56 99 LEU A C 1
ATOM 782 O O . LEU A 1 99 ? -27.260 2.117 26.228 1.00 89.56 99 LEU A O 1
ATOM 786 N N . ARG A 1 100 ? -29.002 1.112 25.221 1.00 89.25 100 ARG A N 1
ATOM 787 C CA . ARG A 1 100 ? -29.949 1.290 26.341 1.00 89.25 100 ARG A CA 1
ATOM 788 C C . ARG A 1 100 ? -29.619 0.447 27.571 1.00 89.25 100 ARG A C 1
ATOM 790 O O . ARG A 1 100 ? -30.051 0.785 28.661 1.00 89.25 100 ARG A O 1
ATOM 797 N N . ALA A 1 101 ? -28.931 -0.679 27.401 1.00 89.06 101 ALA A N 1
ATOM 798 C CA . ALA A 1 101 ? -28.497 -1.507 28.524 1.00 89.06 101 ALA A CA 1
ATOM 799 C C . ALA A 1 101 ? -27.211 -0.976 29.182 1.00 89.06 101 ALA A C 1
ATOM 801 O O . ALA A 1 101 ? -26.886 -1.378 30.295 1.00 89.06 101 ALA A O 1
ATOM 802 N N . LEU A 1 102 ? -26.463 -0.123 28.473 1.00 83.50 102 LEU A N 1
ATOM 803 C CA . LEU A 1 102 ? -25.219 0.485 28.946 1.00 83.50 102 LEU A CA 1
ATOM 804 C C . LEU A 1 102 ? -25.428 1.857 29.606 1.00 83.50 102 LEU A C 1
ATOM 806 O O . LEU A 1 102 ? -24.543 2.288 30.342 1.00 83.50 102 LEU A O 1
ATOM 810 N N . SER A 1 103 ? -26.552 2.525 29.325 1.00 69.88 103 SER A N 1
ATOM 811 C CA . SER A 1 103 ? -27.005 3.756 29.993 1.00 69.88 103 SER A CA 1
ATOM 812 C C . SER A 1 103 ? -27.527 3.489 31.397 1.00 69.88 103 SER A C 1
ATOM 814 O O . SER A 1 103 ? -27.191 4.287 32.296 1.00 69.88 103 SER A O 1
#

pLDDT: mean 76.87, std 13.11, range [41.75, 92.94]

Radius of gyration: 29.37 Å; Cα contacts (8 Å, |Δi|>4): 46; chains: 1; bounding box: 68×25×66 Å

Organism: NCBI:txid184924

Sequence (103 aa):
MPKHKTAQQWFTLIEQQALSGLSVTDFCQQHNLSTKSFYYHRAKHHKK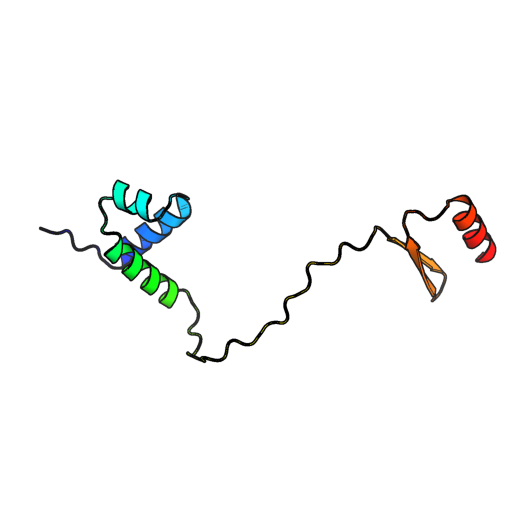KAPQKPQSSFVVAHPAVPPPISQPPQCQLKHGQSTVLLPSTTDAQWLAALLRALS

Foldseek 3Di:
DPPPQDLVNLVVLVVVCVVVVDDLVVSCVVVVHDSVVNVVSVVVVVCVVDDPDDPDPDDPPDPPPPDPPPDADWDWDDDPPDIDIHHPPDDPVVVVVVVVVSD

Secondary structure (DSSP, 8-state):
------HHHHHHHHHHHHHH---HHHHHHHTT--HHHHHHHHHHHHHHHS--------------------PPPEEEEEETTEEEEEETT--HHHHHHHHHHH-

Nearest PDB structures (foldseek):
  4yrv-assembly1_A  TM=7.736E-01  e=3.197E+00  Nostoc sp. PCC 7120 = FACHB-418
  5l6m-assembly2_L-2  TM=5.737E-01  e=3.641E+00  Caulobacter vibrioides CB15
  6sd6-assembly1_A  TM=4.182E-01  e=9.054E+00  Shigella sonnei

Mean predicted aligned error: 17.95 Å